Protein AF-A0A7R8D1T3-F1 (afdb_monomer_lite)

InterPro domains:
  IPR006904 Protein of unknown function DUF716 [PF04819] (2-102)
  IPR042127 Transmembrane protein 45 [PTHR16007] (1-125)

Radius of gyra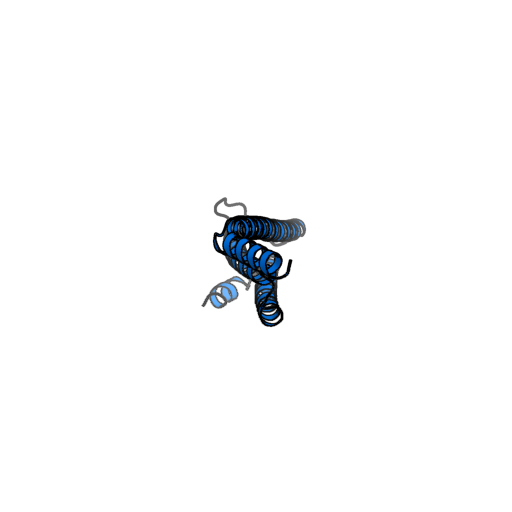tion: 24.49 Å; chains: 1; bounding box: 49×24×82 Å

Structure (mmCIF, N/CA/C/O backbone):
data_AF-A0A7R8D1T3-F1
#
_entry.id   AF-A0A7R8D1T3-F1
#
loop_
_atom_site.group_PDB
_atom_site.id
_atom_site.type_symbol
_atom_site.label_atom_id
_atom_site.label_alt_id
_atom_site.label_comp_id
_atom_site.label_asym_id
_atom_site.label_entity_id
_atom_site.label_seq_id
_atom_site.pdbx_PDB_ins_code
_atom_site.Cartn_x
_atom_site.Cartn_y
_atom_site.Cartn_z
_atom_site.occupancy
_atom_site.B_iso_or_equiv
_atom_site.auth_seq_id
_atom_site.auth_comp_id
_atom_site.auth_asym_id
_atom_site.auth_atom_id
_atom_site.pdbx_PDB_model_num
ATOM 1 N N . MET A 1 1 ? -9.559 3.000 -23.910 1.00 49.56 1 MET A N 1
ATOM 2 C CA . MET A 1 1 ? -8.788 3.647 -24.992 1.00 49.56 1 MET A CA 1
ATOM 3 C C . MET A 1 1 ? -7.403 4.041 -24.472 1.00 49.56 1 MET A C 1
ATOM 5 O O . MET A 1 1 ? -7.047 5.200 -24.506 1.00 49.56 1 MET A O 1
ATOM 9 N N . GLU A 1 2 ? -6.645 3.054 -23.985 1.00 52.31 2 GLU A N 1
ATOM 10 C CA . GLU A 1 2 ? -5.243 3.174 -23.522 1.00 52.31 2 GLU A CA 1
ATOM 11 C C . GLU A 1 2 ? -4.475 1.956 -24.076 1.00 52.31 2 GLU A C 1
ATOM 13 O O . GLU A 1 2 ? -3.459 2.086 -24.746 1.00 52.31 2 GLU A O 1
ATOM 18 N N . GLY A 1 3 ? -5.074 0.758 -23.970 1.00 57.16 3 GLY A N 1
ATOM 19 C CA . GLY A 1 3 ? -4.514 -0.490 -24.508 1.00 57.16 3 GLY A CA 1
ATOM 20 C C . GLY A 1 3 ? -4.262 -0.532 -26.024 1.00 57.16 3 GLY A C 1
ATOM 21 O O . GLY A 1 3 ? -3.385 -1.268 -26.462 1.00 57.16 3 GLY A O 1
ATOM 22 N N . VAL A 1 4 ? -4.965 0.265 -26.839 1.00 57.94 4 VAL A N 1
ATOM 23 C CA . VAL A 1 4 ? -4.706 0.334 -28.295 1.00 57.94 4 VAL A CA 1
ATOM 24 C C . VAL A 1 4 ? -3.438 1.142 -28.584 1.00 57.94 4 VAL A C 1
ATOM 26 O O . VAL A 1 4 ? -2.677 0.783 -29.473 1.00 57.94 4 VAL A O 1
ATOM 29 N N . LEU A 1 5 ? -3.162 2.180 -27.791 1.00 59.38 5 LEU A N 1
ATOM 30 C CA . LEU A 1 5 ? -1.973 3.021 -27.936 1.00 59.38 5 LEU A CA 1
ATOM 31 C C . LEU A 1 5 ? -0.706 2.236 -27.548 1.00 59.38 5 LEU A C 1
ATOM 33 O O . LEU A 1 5 ? 0.299 2.306 -28.251 1.00 59.38 5 LEU A O 1
ATOM 37 N N . PHE A 1 6 ? -0.805 1.377 -26.527 1.00 53.25 6 PHE A N 1
ATOM 38 C CA . PHE A 1 6 ? 0.236 0.402 -26.187 1.00 53.25 6 PHE A CA 1
ATOM 39 C C . PHE A 1 6 ? 0.368 -0.704 -27.247 1.00 53.25 6 PHE A C 1
ATOM 41 O O . PHE A 1 6 ? 1.475 -0.993 -27.688 1.00 53.25 6 PHE A O 1
ATOM 48 N N . SER A 1 7 ? -0.737 -1.263 -27.755 1.00 57.28 7 SER A N 1
ATOM 49 C CA . SER A 1 7 ? -0.698 -2.353 -28.753 1.00 57.28 7 SER A CA 1
ATOM 50 C C . SER A 1 7 ? 0.084 -1.996 -30.024 1.00 57.28 7 SER A C 1
ATOM 52 O O . SER A 1 7 ? 0.786 -2.845 -30.568 1.00 57.28 7 SER A O 1
ATOM 54 N N . TRP A 1 8 ? 0.005 -0.743 -30.482 1.00 54.06 8 TRP A N 1
ATOM 55 C CA . TRP A 1 8 ? 0.745 -0.283 -31.663 1.00 54.06 8 TRP A CA 1
ATOM 56 C C . TRP A 1 8 ? 2.224 0.038 -31.381 1.00 54.06 8 TRP A C 1
ATOM 58 O O . TRP A 1 8 ? 3.027 0.028 -32.310 1.00 54.06 8 TRP A O 1
ATOM 68 N N . HIS A 1 9 ? 2.612 0.252 -30.118 1.00 56.22 9 HIS A N 1
ATOM 69 C CA . HIS A 1 9 ? 4.009 0.447 -29.702 1.00 56.22 9 HIS A CA 1
ATOM 70 C C . HIS A 1 9 ? 4.713 -0.876 -29.317 1.00 56.22 9 HIS A C 1
ATOM 72 O O . HIS A 1 9 ? 5.937 -0.967 -29.363 1.00 56.22 9 HIS A O 1
ATOM 78 N N . LEU A 1 10 ? 3.948 -1.929 -28.997 1.00 53.09 10 LEU A N 1
ATOM 79 C CA . LEU A 1 10 ? 4.442 -3.246 -28.561 1.00 53.09 10 LEU A CA 1
ATOM 80 C C . LEU A 1 10 ? 5.031 -4.135 -29.677 1.00 53.09 10 LEU A C 1
ATOM 82 O O . LEU A 1 10 ? 5.615 -5.178 -29.374 1.00 53.09 10 LEU A O 1
ATOM 86 N N . MET A 1 11 ? 4.954 -3.744 -30.955 1.00 52.88 11 MET A N 1
ATOM 87 C CA . MET A 1 11 ? 5.550 -4.495 -32.083 1.00 52.88 11 MET A CA 1
ATOM 88 C C . MET A 1 11 ? 7.095 -4.442 -32.140 1.00 52.88 11 MET A C 1
ATOM 90 O O . MET A 1 11 ? 7.692 -4.707 -33.180 1.00 52.88 11 MET A O 1
ATOM 94 N N . GLY A 1 12 ? 7.756 -4.127 -31.024 1.00 48.94 12 GLY A N 1
ATOM 95 C CA . GLY A 1 12 ? 9.208 -3.999 -30.912 1.00 48.94 12 GLY A CA 1
ATOM 96 C C . GLY A 1 12 ? 9.761 -4.469 -29.567 1.00 48.94 12 GLY A C 1
ATOM 97 O O . GLY A 1 12 ? 10.615 -3.802 -29.013 1.00 48.94 12 GLY A O 1
ATOM 98 N N . ARG A 1 13 ? 9.244 -5.580 -29.022 1.00 56.78 13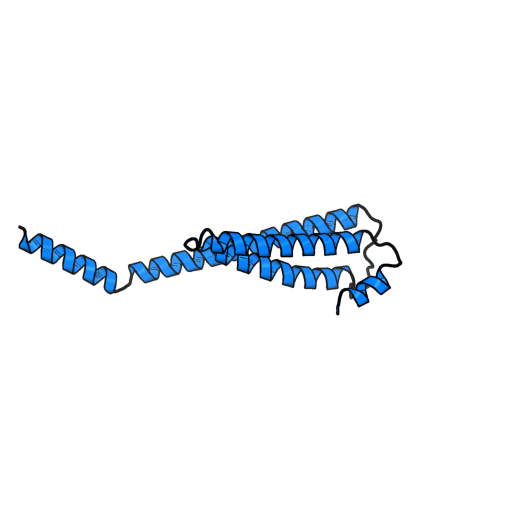 ARG A N 1
ATOM 99 C CA . ARG A 1 13 ? 9.859 -6.443 -27.987 1.00 56.78 13 ARG A CA 1
ATOM 100 C C . ARG A 1 13 ? 10.662 -5.724 -26.883 1.00 56.78 13 ARG A C 1
ATOM 102 O O . ARG A 1 13 ? 11.887 -5.673 -26.935 1.00 56.78 13 ARG A O 1
ATOM 109 N N . THR A 1 14 ? 9.996 -5.295 -25.812 1.00 63.41 14 THR A N 1
ATOM 110 C CA . THR A 1 14 ? 10.682 -4.783 -24.614 1.00 63.41 14 THR A CA 1
ATOM 111 C C . THR A 1 14 ? 10.169 -5.517 -23.375 1.00 63.41 14 THR A C 1
ATOM 113 O O . THR A 1 14 ? 9.030 -5.371 -22.944 1.00 63.41 14 THR A O 1
ATOM 116 N N . GLN A 1 15 ? 11.010 -6.388 -22.811 1.00 64.31 15 GLN A N 1
ATOM 117 C CA . GLN A 1 15 ? 10.676 -7.232 -21.653 1.00 64.31 15 GLN A CA 1
ATOM 118 C C . GLN A 1 15 ? 10.278 -6.401 -20.418 1.00 64.31 15 GLN A C 1
ATOM 120 O O . GLN A 1 15 ? 9.471 -6.835 -19.595 1.00 64.31 15 GLN A O 1
ATOM 125 N N . LEU A 1 16 ? 10.804 -5.177 -20.337 1.00 67.06 16 LEU A N 1
ATOM 126 C CA . LEU A 1 16 ? 10.511 -4.195 -19.299 1.00 67.06 16 LEU A CA 1
ATOM 127 C C . LEU A 1 16 ? 9.036 -3.759 -19.286 1.00 67.06 16 LEU A C 1
ATOM 129 O O . LEU A 1 16 ? 8.442 -3.677 -18.213 1.00 67.06 16 LEU A O 1
ATOM 133 N N . ASP A 1 17 ? 8.439 -3.523 -20.459 1.00 70.25 17 ASP A N 1
ATOM 134 C CA . ASP A 1 17 ? 7.051 -3.059 -20.586 1.00 70.25 17 ASP A CA 1
ATOM 135 C C . ASP A 1 17 ? 6.058 -4.122 -20.088 1.00 70.25 17 ASP A C 1
ATOM 137 O O . ASP A 1 17 ? 5.160 -3.845 -19.290 1.00 70.25 17 ASP A O 1
ATOM 141 N N . ILE A 1 18 ? 6.299 -5.379 -20.465 1.00 75.38 18 ILE A N 1
ATOM 142 C CA . ILE A 1 18 ? 5.491 -6.526 -20.034 1.00 75.38 18 ILE A CA 1
ATOM 143 C C . ILE A 1 18 ? 5.539 -6.677 -18.510 1.00 75.38 18 ILE A C 1
ATOM 145 O O . ILE A 1 18 ? 4.511 -6.935 -17.876 1.00 75.38 18 ILE A O 1
ATOM 149 N N . GLN A 1 19 ? 6.714 -6.497 -17.901 1.00 79.31 19 GLN A N 1
ATOM 150 C CA . GLN A 1 19 ? 6.861 -6.626 -16.456 1.00 79.31 19 GLN A CA 1
ATOM 151 C C . GLN A 1 19 ? 6.105 -5.532 -15.698 1.00 79.31 19 GLN A C 1
ATOM 153 O O . GLN A 1 19 ? 5.381 -5.845 -14.751 1.00 79.31 19 GLN A O 1
ATOM 158 N N . VAL A 1 20 ? 6.236 -4.264 -16.097 1.00 79.50 20 VAL A N 1
ATOM 159 C CA . VAL A 1 20 ? 5.577 -3.162 -15.377 1.00 79.50 20 VAL A CA 1
ATOM 160 C C . VAL A 1 20 ? 4.052 -3.237 -15.467 1.00 79.50 20 VAL A C 1
ATOM 162 O O . VAL A 1 20 ? 3.369 -3.000 -14.466 1.00 79.50 20 VAL A O 1
ATOM 165 N N . HIS A 1 21 ? 3.521 -3.656 -16.618 1.00 81.88 21 HIS A N 1
ATOM 166 C CA . HIS A 1 21 ? 2.089 -3.886 -16.804 1.00 81.88 21 HIS A CA 1
ATOM 167 C C . HIS A 1 21 ? 1.591 -5.106 -16.023 1.00 81.88 21 HIS A C 1
ATOM 169 O O . HIS A 1 21 ? 0.524 -5.049 -15.412 1.00 81.88 21 HIS A O 1
ATOM 175 N N . SER A 1 22 ? 2.375 -6.185 -15.965 1.00 80.81 22 SER A N 1
ATOM 176 C CA . SER A 1 22 ? 2.033 -7.357 -15.146 1.00 80.81 22 SER A CA 1
ATOM 177 C C . SER A 1 22 ? 1.941 -6.996 -13.658 1.00 80.81 22 SER A C 1
ATOM 179 O O . SER A 1 22 ? 1.002 -7.407 -12.978 1.00 80.81 22 SER A O 1
ATOM 181 N N . LEU A 1 23 ? 2.858 -6.158 -13.157 1.00 81.94 23 LEU A N 1
ATOM 182 C CA . LEU A 1 23 ? 2.815 -5.642 -11.782 1.00 81.94 23 LEU A CA 1
ATOM 183 C C . LEU A 1 23 ? 1.567 -4.787 -11.516 1.00 81.94 23 LEU A C 1
ATOM 185 O O . LEU A 1 23 ? 0.957 -4.905 -10.452 1.00 81.94 23 LEU A O 1
ATOM 189 N N . LEU A 1 24 ? 1.141 -3.981 -12.493 1.00 82.50 24 LEU A N 1
ATOM 190 C CA . LEU A 1 24 ? -0.099 -3.207 -12.399 1.00 82.50 24 LEU A CA 1
ATOM 191 C C . LEU A 1 24 ? -1.328 -4.125 -12.296 1.00 82.50 24 LEU A C 1
ATOM 193 O O . LEU A 1 24 ? -2.203 -3.884 -11.465 1.00 82.50 24 LEU A O 1
ATOM 197 N N . ILE A 1 25 ? -1.377 -5.202 -13.086 1.00 84.62 25 ILE A N 1
ATOM 198 C CA . ILE A 1 25 ? -2.461 -6.195 -13.024 1.00 84.62 25 ILE A CA 1
ATOM 199 C C . ILE A 1 25 ? -2.510 -6.854 -11.641 1.00 84.62 25 ILE A C 1
ATOM 201 O O . ILE A 1 25 ? -3.595 -6.987 -11.076 1.00 84.62 25 ILE A O 1
ATOM 205 N N . TYR A 1 26 ? -1.361 -7.205 -11.054 1.00 84.00 26 TYR A N 1
ATOM 206 C CA . TYR A 1 26 ? -1.324 -7.746 -9.692 1.00 84.00 26 TYR A CA 1
ATOM 207 C C . TYR A 1 26 ? -1.831 -6.746 -8.646 1.00 84.00 26 TYR A C 1
ATOM 209 O O . TYR A 1 26 ? -2.588 -7.140 -7.759 1.00 84.00 26 TYR A O 1
ATOM 217 N N . ALA A 1 27 ? -1.490 -5.460 -8.766 1.00 83.44 27 ALA A N 1
ATOM 218 C CA . ALA A 1 27 ? -2.003 -4.422 -7.869 1.00 83.44 27 ALA A CA 1
ATOM 219 C C . ALA A 1 27 ? -3.532 -4.258 -7.982 1.00 83.44 27 ALA A C 1
ATOM 221 O O . ALA A 1 27 ? -4.220 -4.123 -6.969 1.00 83.44 27 ALA A O 1
ATOM 222 N N . VAL A 1 28 ? -4.080 -4.329 -9.200 1.00 85.44 28 VAL A N 1
ATOM 223 C CA . VAL A 1 28 ? -5.535 -4.305 -9.436 1.00 85.44 28 VAL A CA 1
ATOM 224 C C . VAL A 1 28 ? -6.207 -5.567 -8.885 1.00 85.44 28 VAL A C 1
ATOM 226 O O . VAL A 1 28 ? -7.246 -5.483 -8.237 1.00 85.44 28 VAL A O 1
ATOM 229 N N . GLY A 1 29 ? -5.608 -6.74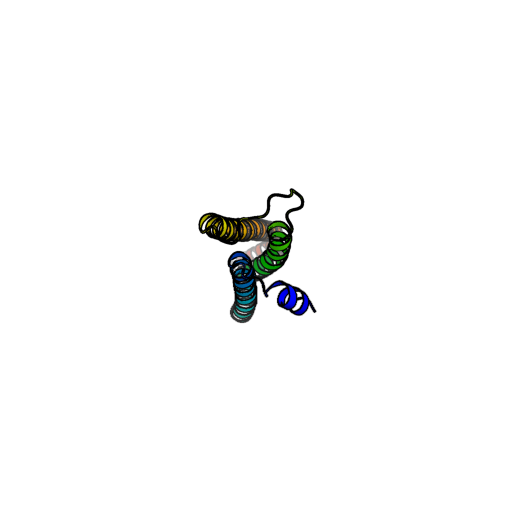3 -9.073 1.00 86.44 29 GLY A N 1
ATOM 230 C CA . GLY A 1 29 ? -6.110 -7.983 -8.475 1.00 86.44 29 GLY A CA 1
ATOM 231 C C . GLY A 1 29 ? -6.133 -7.918 -6.944 1.00 86.44 29 GLY A C 1
ATOM 232 O O . GLY A 1 29 ? -7.130 -8.282 -6.321 1.00 86.44 29 GLY A O 1
ATOM 233 N N . ALA A 1 30 ? -5.071 -7.385 -6.336 1.00 84.19 30 ALA A N 1
ATOM 234 C CA . ALA A 1 30 ? -4.979 -7.190 -4.892 1.00 84.19 30 ALA A CA 1
ATOM 235 C C . ALA A 1 30 ? -6.010 -6.178 -4.365 1.00 84.19 30 ALA A C 1
ATOM 237 O O . ALA A 1 30 ? -6.573 -6.390 -3.291 1.00 84.19 30 ALA A O 1
ATOM 238 N N . SER A 1 31 ? -6.315 -5.112 -5.115 1.00 85.25 31 SER A N 1
ATOM 239 C CA . SER A 1 31 ? -7.341 -4.141 -4.716 1.00 85.25 31 SER A CA 1
ATOM 240 C C . SER A 1 31 ? -8.748 -4.753 -4.737 1.00 85.25 31 SER A C 1
ATOM 242 O O . SER A 1 31 ? -9.510 -4.577 -3.779 1.00 85.25 31 SER A O 1
ATOM 244 N N . ILE A 1 32 ? -9.068 -5.558 -5.754 1.00 88.00 32 ILE A N 1
ATOM 245 C CA . ILE A 1 32 ? -10.326 -6.316 -5.817 1.00 88.00 32 ILE A CA 1
ATOM 246 C C . ILE A 1 32 ? -10.406 -7.290 -4.638 1.00 88.00 32 ILE A C 1
ATOM 248 O O . ILE A 1 32 ? -11.401 -7.297 -3.915 1.00 88.00 32 ILE A O 1
ATOM 252 N N . LEU A 1 33 ? -9.337 -8.050 -4.384 1.00 87.44 33 LEU A N 1
ATOM 253 C CA . LEU A 1 33 ? -9.280 -8.998 -3.272 1.00 87.44 33 LEU A CA 1
ATOM 254 C C . LEU A 1 33 ? -9.445 -8.304 -1.911 1.00 87.44 33 LEU A C 1
ATOM 256 O O . LEU A 1 33 ? -10.194 -8.787 -1.066 1.00 87.44 33 LEU A O 1
ATOM 260 N N . SER A 1 34 ? -8.813 -7.143 -1.712 1.00 84.44 34 SER A N 1
ATOM 261 C CA . SER A 1 34 ? -8.980 -6.348 -0.488 1.00 84.44 34 SER A CA 1
ATOM 262 C C . SER A 1 34 ? -10.422 -5.876 -0.290 1.00 84.44 34 SER A C 1
ATOM 264 O O . SER A 1 34 ? -10.911 -5.875 0.834 1.00 84.44 34 SER A O 1
ATOM 266 N N . THR A 1 35 ? -11.129 -5.565 -1.381 1.00 84.50 35 THR A N 1
ATOM 267 C CA . THR A 1 35 ? -12.543 -5.169 -1.339 1.00 84.50 35 THR A CA 1
ATOM 268 C C . THR A 1 35 ? -13.434 -6.360 -0.977 1.00 84.50 35 THR A C 1
ATOM 270 O O . THR A 1 35 ? -14.361 -6.218 -0.189 1.00 84.50 35 THR A O 1
ATOM 273 N N . VAL A 1 36 ? -13.141 -7.555 -1.497 1.00 87.56 36 VAL A N 1
ATOM 274 C CA . VAL A 1 36 ? -13.857 -8.782 -1.107 1.00 87.56 36 VAL A CA 1
ATOM 275 C C . VAL A 1 36 ? -13.625 -9.099 0.372 1.00 87.56 36 VAL A C 1
ATOM 277 O O . VAL A 1 36 ? -14.576 -9.417 1.082 1.00 87.56 36 VAL A O 1
ATOM 280 N N . PHE A 1 37 ? -12.391 -8.968 0.866 1.00 83.94 37 PHE A N 1
ATOM 281 C CA . PHE A 1 37 ? -12.108 -9.158 2.290 1.00 83.94 37 PHE A CA 1
ATOM 282 C C . PHE A 1 37 ? -12.808 -8.126 3.175 1.00 83.94 37 PHE A C 1
ATOM 284 O O . PHE A 1 37 ? -13.333 -8.503 4.218 1.00 83.94 37 PHE A O 1
ATOM 291 N N . GLU A 1 38 ? -12.886 -6.865 2.747 1.00 84.88 38 GLU A N 1
ATOM 292 C CA . GLU A 1 38 ? -13.672 -5.831 3.430 1.00 84.88 38 GLU A CA 1
ATOM 293 C C . GLU A 1 38 ? -15.154 -6.233 3.542 1.00 84.88 38 GLU A C 1
ATOM 295 O O . GLU A 1 38 ? -15.744 -6.075 4.606 1.00 84.88 38 GLU A O 1
ATOM 300 N N . MET A 1 39 ? -15.740 -6.826 2.493 1.00 83.56 39 MET A N 1
ATOM 301 C CA . MET A 1 39 ? -17.130 -7.308 2.533 1.00 83.56 39 MET A CA 1
ATOM 302 C C . MET A 1 39 ? -17.338 -8.488 3.493 1.00 83.56 39 MET A C 1
ATOM 304 O O . MET A 1 39 ? -18.419 -8.626 4.057 1.00 83.56 39 MET A O 1
ATOM 308 N N . ILE A 1 40 ? -16.333 -9.351 3.675 1.00 85.19 40 ILE A N 1
ATOM 309 C CA . ILE A 1 40 ? -16.416 -10.504 4.589 1.00 85.19 40 ILE A CA 1
ATOM 310 C C . ILE A 1 40 ? -16.170 -10.069 6.046 1.00 85.19 40 ILE A C 1
ATOM 312 O O . ILE A 1 40 ? -16.774 -10.620 6.966 1.00 85.19 40 ILE A O 1
ATOM 316 N N . PHE A 1 41 ? -15.304 -9.074 6.263 1.00 79.12 41 PHE A N 1
ATOM 317 C CA . PHE A 1 41 ? -14.854 -8.610 7.579 1.00 79.12 41 PHE A CA 1
ATOM 318 C C . PHE A 1 41 ? -15.184 -7.130 7.819 1.00 79.12 41 PHE A C 1
ATOM 320 O O . PHE A 1 41 ? -14.325 -6.335 8.202 1.00 79.12 41 PHE A O 1
ATOM 327 N N . GLU A 1 42 ? -16.455 -6.774 7.648 1.00 71.31 42 GLU A N 1
ATOM 328 C CA . GLU A 1 42 ? -16.998 -5.403 7.704 1.00 71.31 42 GLU A CA 1
ATOM 329 C C . GLU A 1 42 ? -16.623 -4.580 8.958 1.00 71.31 42 GLU A C 1
ATOM 331 O O . GLU A 1 42 ? -16.680 -3.352 8.943 1.00 71.31 42 GLU A O 1
ATOM 336 N N . LYS A 1 43 ? -16.240 -5.239 10.060 1.00 72.94 43 LYS A N 1
ATOM 337 C CA . LYS A 1 43 ? -15.940 -4.590 11.349 1.00 72.94 43 LYS A CA 1
ATOM 338 C C . LYS A 1 43 ? -14.487 -4.146 11.490 1.00 72.94 43 LYS A C 1
ATOM 340 O O . LYS A 1 43 ? -14.173 -3.355 12.379 1.00 72.94 43 LYS A O 1
ATOM 345 N N . GLU A 1 44 ? -13.603 -4.639 10.633 1.00 78.31 44 GLU A N 1
ATOM 346 C CA . GLU A 1 44 ? -12.170 -4.420 10.765 1.00 78.31 44 GLU A CA 1
ATOM 347 C C . GLU A 1 44 ? -11.726 -3.236 9.898 1.00 78.31 44 GLU A C 1
ATOM 349 O O . GLU A 1 44 ? -11.535 -3.343 8.685 1.00 78.31 44 GLU A O 1
ATOM 354 N N . PHE A 1 45 ? -11.484 -2.092 10.548 1.00 80.38 45 PHE A N 1
ATOM 355 C CA . PHE A 1 45 ? -10.970 -0.860 9.924 1.00 80.38 45 PHE A CA 1
ATOM 356 C C . PHE A 1 45 ? -9.673 -1.078 9.117 1.00 80.38 45 PHE A C 1
ATOM 358 O O . PHE A 1 45 ? -9.350 -0.311 8.209 1.00 80.38 45 PHE A O 1
ATOM 365 N N . VAL A 1 46 ? -8.935 -2.147 9.420 1.00 81.06 46 VAL A N 1
ATOM 366 C CA . VAL A 1 46 ? -7.703 -2.539 8.728 1.00 81.06 46 VAL A CA 1
ATOM 367 C C . VAL A 1 46 ? -7.941 -2.799 7.237 1.00 81.06 46 VAL A C 1
ATOM 369 O O . VAL A 1 46 ? -7.127 -2.368 6.419 1.00 81.06 46 VAL A O 1
ATOM 372 N N . PHE A 1 47 ? -9.053 -3.435 6.852 1.00 83.00 47 PHE A N 1
ATOM 373 C CA . PHE A 1 47 ? -9.324 -3.729 5.437 1.00 83.00 47 PHE A CA 1
ATOM 374 C C . PHE A 1 47 ? -9.664 -2.469 4.634 1.00 83.00 47 PHE A C 1
ATOM 376 O O . PHE A 1 47 ? -9.253 -2.357 3.479 1.00 83.00 47 PHE A O 1
ATOM 383 N N . LEU A 1 48 ? -10.302 -1.475 5.262 1.00 83.94 48 LEU A N 1
ATOM 384 C CA . LEU A 1 48 ? -10.536 -0.162 4.654 1.00 83.94 48 LEU A CA 1
ATOM 385 C C . LEU A 1 48 ? -9.211 0.561 4.365 1.00 83.94 48 LEU A C 1
ATOM 387 O O . LEU A 1 48 ? -8.994 1.072 3.264 1.00 83.94 48 LEU A O 1
ATOM 391 N N . VAL A 1 49 ? -8.295 0.575 5.340 1.00 85.25 49 VAL A N 1
ATOM 392 C CA . VAL A 1 49 ? -6.954 1.161 5.170 1.00 85.25 49 VAL A CA 1
ATOM 393 C C . VAL A 1 49 ? -6.179 0.419 4.080 1.00 85.25 49 VAL A C 1
ATOM 395 O O . VAL A 1 49 ? -5.544 1.059 3.238 1.00 85.25 49 VAL A O 1
ATOM 398 N N . LEU A 1 50 ? -6.271 -0.914 4.039 1.00 85.44 50 LEU A N 1
ATOM 399 C CA . LEU A 1 50 ? -5.643 -1.739 3.007 1.00 85.44 50 LEU A CA 1
ATOM 400 C C . LEU A 1 50 ? -6.169 -1.390 1.609 1.00 85.44 50 LEU A C 1
ATOM 402 O O . LEU A 1 50 ? -5.374 -1.153 0.701 1.00 85.44 50 LEU A O 1
ATOM 406 N N . ARG A 1 51 ? -7.488 -1.289 1.435 1.00 83.75 51 ARG A N 1
ATOM 407 C CA . ARG A 1 51 ? -8.103 -0.933 0.150 1.00 83.75 51 ARG A CA 1
ATOM 408 C C . ARG A 1 51 ? -7.661 0.445 -0.337 1.00 83.75 51 ARG A C 1
ATOM 410 O O . ARG A 1 51 ? -7.237 0.582 -1.486 1.00 83.75 51 ARG A O 1
ATOM 417 N N . CYS A 1 52 ? -7.700 1.451 0.535 1.00 86.50 52 CYS A N 1
ATOM 418 C CA . CYS A 1 52 ? -7.206 2.793 0.217 1.00 86.50 52 CYS A CA 1
ATOM 419 C C . CYS A 1 52 ? -5.725 2.765 -0.191 1.00 86.50 52 CYS A C 1
ATOM 421 O O . CYS A 1 52 ? -5.342 3.395 -1.177 1.00 86.50 52 CYS A O 1
ATOM 423 N N . SER A 1 53 ? -4.911 1.973 0.513 1.00 87.12 53 SER A N 1
ATOM 424 C CA . SER A 1 53 ? -3.494 1.776 0.188 1.00 87.12 53 SER A CA 1
ATOM 425 C C . SER A 1 53 ? -3.308 1.176 -1.207 1.00 87.12 53 SER A C 1
ATOM 427 O O . SER A 1 53 ? -2.471 1.653 -1.970 1.00 87.12 53 SER A O 1
ATOM 429 N N . MET A 1 54 ? -4.105 0.167 -1.577 1.00 85.56 54 MET A N 1
ATOM 430 C CA . MET A 1 54 ? -4.013 -0.487 -2.888 1.00 85.56 54 MET A CA 1
ATOM 431 C C . MET A 1 54 ? -4.445 0.430 -4.043 1.00 85.56 54 MET A C 1
ATOM 433 O O . MET A 1 54 ? -3.847 0.376 -5.117 1.00 85.56 54 MET A O 1
ATOM 437 N N . ILE A 1 55 ? -5.432 1.310 -3.839 1.00 87.75 55 ILE A N 1
ATOM 438 C CA . ILE A 1 55 ? -5.831 2.302 -4.856 1.00 87.75 55 ILE A CA 1
ATOM 439 C C . ILE A 1 55 ? -4.731 3.353 -5.058 1.00 87.75 55 ILE A C 1
ATOM 441 O O . ILE A 1 55 ? -4.375 3.662 -6.196 1.00 87.75 55 ILE A O 1
ATOM 445 N N . ILE A 1 56 ? -4.145 3.866 -3.970 1.00 88.25 56 ILE A N 1
ATOM 446 C CA . ILE A 1 56 ? -3.018 4.809 -4.052 1.00 88.25 56 ILE A CA 1
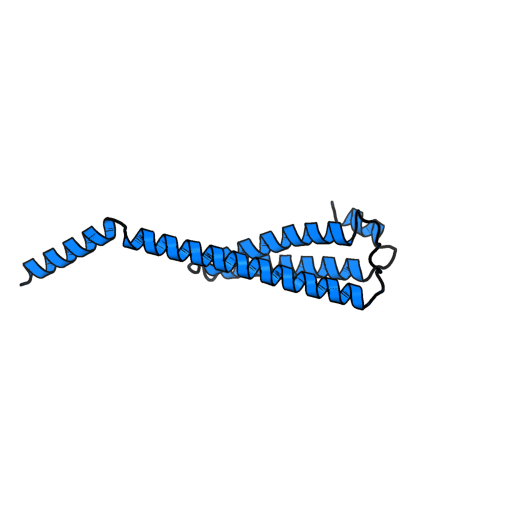ATOM 447 C C . ILE A 1 56 ? -1.823 4.148 -4.745 1.00 88.25 56 ILE A C 1
ATOM 449 O O . ILE A 1 56 ? -1.193 4.764 -5.607 1.00 88.25 56 ILE A O 1
ATOM 453 N N . LEU A 1 57 ? -1.533 2.887 -4.416 1.00 88.06 57 LEU A N 1
ATOM 454 C CA . LEU A 1 57 ? -0.491 2.100 -5.070 1.00 88.06 57 LEU A CA 1
ATOM 455 C C . LEU A 1 57 ? -0.727 2.000 -6.580 1.00 88.06 57 LEU A C 1
ATOM 457 O O . LEU A 1 57 ? 0.196 2.248 -7.349 1.00 88.06 57 LEU A O 1
ATOM 461 N N . GLN A 1 58 ? -1.953 1.700 -7.013 1.00 86.00 58 GLN A N 1
ATOM 462 C CA . GLN A 1 58 ? -2.287 1.579 -8.432 1.00 86.00 58 GLN A CA 1
ATOM 463 C C . GLN A 1 58 ? -2.074 2.897 -9.194 1.00 86.00 58 GLN A C 1
ATOM 465 O O . GLN A 1 58 ? -1.437 2.891 -10.249 1.00 86.00 58 GLN A O 1
ATOM 470 N N . GLY A 1 59 ? -2.531 4.027 -8.646 1.00 85.75 59 GLY A N 1
ATOM 471 C CA . GLY A 1 59 ? -2.363 5.339 -9.281 1.00 85.75 59 GLY A CA 1
ATOM 472 C C . GLY A 1 59 ? -0.912 5.833 -9.291 1.00 85.75 59 GLY A C 1
ATOM 473 O O . GLY A 1 59 ? -0.410 6.292 -10.316 1.00 85.75 59 GLY A O 1
ATOM 474 N N . THR A 1 60 ? -0.208 5.704 -8.164 1.00 88.81 60 THR A N 1
ATOM 475 C CA . THR A 1 60 ? 1.197 6.139 -8.057 1.00 88.81 60 THR A CA 1
ATOM 476 C C . THR A 1 60 ? 2.135 5.259 -8.877 1.00 88.81 60 THR A C 1
ATOM 478 O O . THR A 1 60 ? 3.071 5.775 -9.484 1.00 88.81 60 THR A O 1
ATOM 481 N N . TRP A 1 61 ? 1.865 3.952 -8.967 1.00 88.12 61 TRP A N 1
ATOM 482 C CA . TRP A 1 61 ? 2.624 3.056 -9.835 1.00 88.12 61 TRP A CA 1
ATOM 483 C C . TRP A 1 61 ? 2.396 3.373 -11.311 1.00 88.12 61 TRP A C 1
ATOM 485 O O . TRP A 1 61 ? 3.362 3.453 -12.060 1.00 88.12 61 TRP A O 1
ATOM 495 N N . PHE A 1 62 ? 1.154 3.636 -11.729 1.00 83.56 62 PHE A N 1
ATOM 496 C CA . PHE A 1 62 ? 0.866 4.056 -13.104 1.00 83.56 62 PHE A CA 1
ATOM 497 C C . PHE A 1 62 ? 1.646 5.320 -13.494 1.00 83.56 62 PHE A C 1
ATOM 499 O O . PHE A 1 62 ? 2.243 5.385 -14.568 1.00 83.56 62 PHE A O 1
ATOM 506 N N . TRP A 1 63 ? 1.720 6.294 -12.586 1.00 83.31 63 TRP A N 1
ATOM 507 C CA . TRP A 1 63 ? 2.545 7.484 -12.777 1.00 83.31 63 TRP A CA 1
ATOM 508 C C . TRP A 1 63 ? 4.040 7.138 -12.897 1.00 83.31 63 TRP A C 1
ATOM 510 O O . TRP A 1 63 ? 4.705 7.604 -13.821 1.00 83.31 63 TRP A O 1
ATOM 520 N N . GLN A 1 64 ? 4.555 6.254 -12.035 1.00 82.94 64 GLN A N 1
ATOM 521 C CA . GLN A 1 64 ? 5.944 5.785 -12.073 1.00 82.94 64 GLN A CA 1
ATOM 522 C C . GLN A 1 64 ? 6.291 5.065 -13.391 1.00 82.94 64 GLN A C 1
ATOM 524 O O . GLN A 1 64 ? 7.374 5.282 -13.934 1.00 82.94 64 GLN A O 1
ATOM 529 N N . ILE A 1 65 ? 5.374 4.255 -13.940 1.00 80.88 65 ILE A N 1
ATOM 530 C CA . ILE A 1 65 ? 5.525 3.612 -15.259 1.00 80.88 65 ILE A CA 1
ATOM 531 C C . ILE A 1 65 ? 5.744 4.668 -16.343 1.00 80.88 65 ILE A C 1
ATOM 533 O O . ILE A 1 65 ? 6.640 4.513 -17.174 1.00 80.88 65 ILE A O 1
ATOM 537 N N . GLY A 1 66 ? 4.976 5.761 -16.304 1.00 77.44 66 GLY A N 1
ATOM 538 C CA . GLY A 1 66 ? 5.136 6.887 -17.222 1.00 77.44 66 GLY A CA 1
ATOM 539 C C . GLY A 1 66 ? 6.554 7.461 -17.205 1.00 77.44 66 GLY A C 1
ATOM 540 O O . GLY A 1 66 ? 7.137 7.656 -18.265 1.00 77.44 66 GLY A O 1
ATOM 541 N N . PHE A 1 67 ? 7.149 7.641 -16.022 1.00 76.38 67 PHE A N 1
ATOM 542 C CA . PHE A 1 67 ? 8.537 8.107 -15.887 1.00 76.38 67 PHE A CA 1
ATOM 543 C C . PHE A 1 67 ? 9.579 7.086 -16.351 1.00 76.38 67 PHE A C 1
ATOM 545 O O . PHE A 1 67 ? 10.612 7.474 -16.896 1.00 76.38 67 PHE A O 1
ATOM 552 N N . ILE A 1 68 ? 9.335 5.793 -16.123 1.00 73.94 68 ILE A N 1
ATOM 553 C CA . ILE A 1 68 ? 10.253 4.721 -16.535 1.00 73.94 68 ILE A CA 1
ATOM 554 C C . ILE A 1 68 ? 10.270 4.593 -18.065 1.00 73.94 68 ILE A C 1
ATOM 556 O O . ILE A 1 68 ? 11.341 4.470 -18.657 1.00 73.94 68 ILE A O 1
ATOM 560 N N . LEU A 1 69 ? 9.100 4.650 -18.709 1.00 71.88 69 LEU A N 1
ATOM 561 C CA . LEU A 1 69 ? 8.972 4.538 -20.165 1.00 71.88 69 LEU A CA 1
ATOM 562 C C . LEU A 1 69 ? 9.355 5.836 -20.889 1.00 71.88 69 LEU A C 1
ATOM 564 O O . LEU A 1 69 ? 10.021 5.787 -21.922 1.00 71.88 69 LEU A O 1
ATOM 568 N N . TYR A 1 70 ? 8.982 6.991 -20.337 1.00 65.50 70 TYR A N 1
ATOM 569 C CA . TYR A 1 70 ? 9.233 8.312 -20.910 1.00 65.50 70 TYR A CA 1
ATOM 570 C C . TYR A 1 70 ? 10.119 9.132 -19.970 1.00 65.50 70 TYR A C 1
ATOM 572 O O . TYR A 1 70 ? 9.674 10.094 -19.348 1.00 65.50 70 TYR A O 1
ATOM 580 N N . SER A 1 71 ? 11.393 8.743 -19.854 1.00 61.94 71 SER A N 1
ATOM 581 C CA . SER A 1 71 ? 12.370 9.494 -19.057 1.00 61.94 71 SER A CA 1
ATOM 582 C C . SER A 1 71 ? 12.629 10.871 -19.692 1.00 61.94 71 SER A C 1
ATOM 584 O O . SER A 1 71 ? 13.200 10.936 -20.785 1.00 61.94 71 SER A O 1
ATOM 586 N N . PRO A 1 72 ? 12.285 11.992 -19.027 1.00 60.50 72 PRO A N 1
ATOM 587 C CA . PRO A 1 72 ? 12.551 13.333 -19.553 1.00 60.50 72 PRO A CA 1
ATOM 588 C C . PRO A 1 72 ? 14.049 13.686 -19.544 1.00 60.50 72 PRO A C 1
ATOM 590 O O . PRO A 1 72 ? 14.449 14.689 -20.127 1.00 60.50 72 PRO A O 1
ATOM 593 N N . PHE A 1 73 ? 14.887 12.863 -18.899 1.00 63.47 73 PHE A N 1
ATOM 594 C CA . PHE A 1 73 ? 16.326 13.087 -18.732 1.00 63.47 73 PHE A CA 1
ATOM 595 C C . PHE A 1 73 ? 17.190 12.369 -19.786 1.00 63.47 73 PHE A C 1
ATOM 597 O O . PHE A 1 73 ? 18.414 12.382 -19.688 1.00 63.47 73 PHE A O 1
ATOM 604 N N . GLY A 1 74 ? 16.577 11.752 -20.804 1.00 51.38 74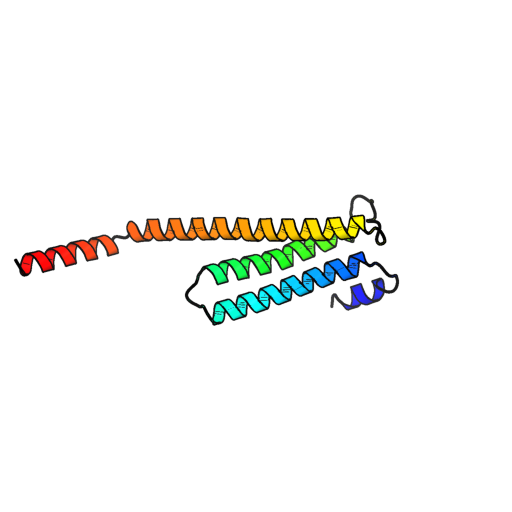 GLY A N 1
ATOM 605 C CA . GLY A 1 74 ? 17.278 11.238 -21.989 1.00 51.38 74 GLY A CA 1
ATOM 606 C C . GLY A 1 74 ? 18.078 9.943 -21.793 1.00 51.38 74 GLY A C 1
ATOM 607 O O . GLY A 1 74 ? 18.584 9.388 -22.768 1.00 51.38 74 GLY A O 1
ATOM 608 N N . THR A 1 75 ? 18.173 9.408 -20.575 1.00 56.31 75 THR A N 1
ATOM 609 C CA . THR A 1 75 ? 18.709 8.064 -20.330 1.00 56.31 75 THR A CA 1
ATOM 610 C C . THR A 1 75 ? 17.635 7.024 -20.641 1.00 56.31 75 THR A C 1
ATOM 612 O O . THR A 1 75 ? 16.757 6.744 -19.825 1.00 56.31 75 THR A O 1
ATOM 615 N N . LEU A 1 76 ? 17.676 6.460 -21.851 1.00 57.25 76 LEU A N 1
ATOM 616 C CA . LEU A 1 76 ? 16.833 5.317 -22.204 1.00 57.25 76 LEU A CA 1
ATOM 617 C C . LEU A 1 76 ? 17.214 4.125 -21.312 1.00 57.25 76 LEU A C 1
ATOM 619 O O . LEU A 1 76 ? 18.361 3.671 -21.333 1.00 57.25 76 LEU A O 1
ATOM 623 N N . TRP A 1 77 ? 16.255 3.613 -20.541 1.00 60.91 77 TRP A N 1
ATOM 624 C CA . TRP A 1 77 ? 16.420 2.371 -19.789 1.00 60.91 77 TRP A CA 1
ATOM 625 C C . TRP A 1 77 ? 16.741 1.231 -20.764 1.00 60.91 77 TRP A C 1
ATOM 627 O O . TRP A 1 77 ? 16.031 1.035 -21.754 1.00 60.91 77 TRP A O 1
ATOM 637 N N . LYS A 1 78 ? 17.819 0.475 -20.517 1.00 60.97 78 LYS A N 1
ATOM 638 C CA . LYS A 1 78 ? 18.193 -0.664 -21.370 1.00 60.97 78 LYS A CA 1
ATOM 639 C C . LYS A 1 78 ? 17.182 -1.797 -21.189 1.00 60.97 78 LYS A C 1
ATOM 641 O O . LYS A 1 78 ? 17.235 -2.547 -20.221 1.00 60.97 78 LYS A O 1
ATOM 646 N N . GLN A 1 79 ? 16.290 -1.945 -22.161 1.00 59.47 79 GLN A N 1
ATOM 647 C CA . GLN A 1 79 ? 15.149 -2.869 -22.123 1.00 59.47 79 GLN A CA 1
ATOM 648 C C . GLN A 1 79 ? 15.523 -4.364 -22.105 1.00 59.47 79 GLN A C 1
ATOM 650 O O . GLN A 1 79 ? 14.665 -5.190 -21.804 1.00 59.47 79 GLN A O 1
ATOM 655 N N . GLU A 1 80 ? 16.784 -4.708 -22.383 1.00 57.34 80 GLU A N 1
ATOM 656 C CA . GLU A 1 80 ? 17.300 -6.088 -22.397 1.00 57.34 80 GLU A CA 1
ATOM 657 C C . GLU A 1 80 ? 18.236 -6.406 -21.212 1.00 57.34 80 GLU A C 1
ATOM 659 O O . GLU A 1 80 ? 18.786 -7.503 -21.112 1.00 57.34 80 GLU A O 1
ATOM 664 N N . GLY A 1 81 ? 18.439 -5.459 -20.290 1.00 62.34 81 GLY A N 1
ATOM 665 C CA . GLY A 1 81 ? 19.266 -5.675 -19.107 1.00 62.34 81 GLY A CA 1
ATOM 666 C C . GLY A 1 81 ? 18.511 -6.424 -18.007 1.00 62.34 81 GLY A C 1
ATOM 667 O O . GLY A 1 81 ? 17.531 -5.917 -17.458 1.00 62.34 81 GLY A O 1
ATOM 668 N N . HIS A 1 82 ? 19.015 -7.592 -17.594 1.00 67.06 82 HIS A N 1
ATOM 669 C CA . HIS A 1 82 ? 18.523 -8.277 -16.389 1.00 67.06 82 HIS A CA 1
ATOM 670 C C . HIS A 1 82 ? 18.585 -7.360 -15.150 1.00 67.06 82 HIS A C 1
ATOM 672 O O . HIS A 1 82 ? 17.699 -7.398 -14.305 1.00 67.06 82 HIS A O 1
ATOM 678 N N . GLN A 1 83 ? 19.585 -6.474 -15.075 1.00 69.38 83 GLN A N 1
ATOM 679 C CA . GLN A 1 83 ? 19.739 -5.532 -13.963 1.00 69.38 83 GLN A CA 1
ATOM 680 C C . GLN A 1 83 ? 18.612 -4.494 -13.881 1.00 69.38 83 GLN A C 1
ATOM 682 O O . GLN A 1 83 ? 18.083 -4.270 -12.798 1.00 69.38 83 GLN A O 1
ATOM 687 N N . GLU A 1 84 ? 18.183 -3.924 -15.008 1.00 71.31 84 GLU A N 1
ATOM 688 C CA . GLU A 1 84 ? 17.088 -2.941 -15.043 1.00 71.31 84 GLU A CA 1
ATOM 689 C C . GLU A 1 84 ? 15.770 -3.568 -14.574 1.00 71.31 84 GLU A C 1
ATOM 691 O O . GLU A 1 84 ? 15.012 -2.999 -13.790 1.00 71.31 84 GLU A O 1
ATOM 696 N N . THR A 1 85 ? 15.551 -4.814 -14.991 1.00 69.50 85 THR A N 1
ATOM 697 C CA . THR A 1 85 ? 14.396 -5.634 -14.618 1.00 69.50 85 THR A CA 1
ATOM 698 C C . THR A 1 85 ? 14.348 -5.890 -13.103 1.00 69.50 85 THR A C 1
ATOM 700 O O . THR A 1 85 ? 13.280 -5.820 -12.483 1.00 69.50 85 THR A O 1
ATOM 703 N N . LEU A 1 86 ? 15.509 -6.134 -12.485 1.00 77.31 86 LEU A N 1
ATOM 704 C CA . LEU A 1 86 ? 15.636 -6.301 -11.037 1.00 77.31 86 LEU A CA 1
ATOM 705 C C . LEU A 1 86 ? 15.407 -4.982 -10.290 1.00 77.31 86 LEU A C 1
ATOM 707 O O . LEU A 1 86 ? 14.655 -4.965 -9.314 1.00 77.31 86 LEU A O 1
ATOM 711 N N . ILE A 1 87 ? 15.976 -3.873 -10.771 1.00 80.75 87 ILE A N 1
ATOM 712 C CA . ILE A 1 87 ? 15.792 -2.543 -10.170 1.00 80.75 87 ILE A CA 1
ATOM 713 C C . ILE A 1 87 ? 14.309 -2.157 -10.156 1.00 80.75 87 ILE A C 1
ATOM 715 O O . ILE A 1 87 ? 13.809 -1.717 -9.123 1.00 80.75 87 ILE A O 1
ATOM 719 N N . VAL A 1 88 ? 13.571 -2.398 -11.243 1.00 80.31 88 VAL A N 1
ATOM 720 C CA . VAL A 1 88 ? 12.123 -2.130 -11.299 1.00 80.31 88 VAL A CA 1
ATOM 721 C C . VAL A 1 88 ? 11.350 -2.941 -10.257 1.00 80.31 88 VAL A C 1
ATOM 723 O O . VAL A 1 88 ? 10.492 -2.391 -9.568 1.00 80.31 88 VAL A O 1
ATOM 726 N N . SER A 1 89 ? 11.658 -4.231 -10.098 1.00 81.75 89 SER A N 1
ATOM 727 C CA . SER A 1 89 ? 10.997 -5.071 -9.086 1.00 81.75 89 SER A CA 1
ATOM 728 C C . SER A 1 89 ? 11.318 -4.633 -7.649 1.00 81.75 89 SER A C 1
ATOM 730 O O . SER A 1 89 ? 10.444 -4.637 -6.777 1.00 81.75 89 SER A O 1
ATOM 732 N N . MET A 1 90 ? 12.552 -4.183 -7.408 1.00 85.06 90 MET A N 1
ATOM 733 C CA . MET A 1 90 ? 12.979 -3.643 -6.121 1.00 85.06 90 MET A CA 1
ATOM 734 C C . MET A 1 90 ? 12.266 -2.322 -5.822 1.00 85.06 90 MET A C 1
ATOM 736 O O . MET A 1 90 ? 11.711 -2.172 -4.735 1.00 85.06 90 MET A O 1
ATOM 740 N N . LEU A 1 91 ? 12.214 -1.399 -6.787 1.00 85.69 91 LEU A N 1
ATOM 741 C CA . LEU A 1 91 ? 11.481 -0.137 -6.670 1.00 85.69 91 LEU A CA 1
ATOM 742 C C . LEU A 1 91 ? 10.003 -0.386 -6.378 1.00 85.69 91 LEU A C 1
ATOM 744 O O . LEU A 1 91 ? 9.465 0.213 -5.453 1.00 85.69 91 LEU A O 1
ATOM 748 N N . PHE A 1 92 ? 9.371 -1.314 -7.098 1.00 83.88 92 PHE A N 1
ATOM 749 C CA . PHE A 1 92 ? 7.986 -1.700 -6.839 1.00 83.88 92 PHE A CA 1
ATOM 750 C C . PHE A 1 92 ? 7.794 -2.197 -5.402 1.00 83.88 92 PHE A C 1
ATOM 752 O O . PHE A 1 92 ? 6.899 -1.735 -4.701 1.00 83.88 92 PHE A O 1
ATOM 759 N N . THR A 1 93 ? 8.670 -3.086 -4.930 1.00 87.12 93 THR A N 1
ATOM 760 C CA . THR A 1 93 ? 8.589 -3.644 -3.571 1.00 87.12 93 THR A CA 1
ATOM 761 C C . THR A 1 93 ? 8.734 -2.560 -2.502 1.00 87.12 93 THR A C 1
ATOM 763 O O . THR A 1 93 ? 7.955 -2.518 -1.550 1.00 87.12 93 THR A O 1
ATOM 766 N N . TRP A 1 94 ? 9.693 -1.648 -2.670 1.00 91.06 94 TRP A N 1
ATOM 767 C CA . TRP A 1 94 ? 9.879 -0.508 -1.770 1.00 91.06 94 TRP A CA 1
ATOM 768 C C . TRP A 1 94 ? 8.692 0.453 -1.794 1.00 91.06 94 TRP A C 1
ATOM 770 O O . TRP A 1 94 ? 8.286 0.956 -0.748 1.00 91.06 94 TRP A O 1
ATOM 780 N N . HIS A 1 95 ? 8.107 0.674 -2.967 1.00 88.00 95 HIS A N 1
ATOM 781 C CA . HIS A 1 95 ? 6.937 1.527 -3.139 1.00 88.00 95 HIS A CA 1
ATOM 782 C C . HIS A 1 95 ? 5.710 0.949 -2.425 1.00 88.00 95 HIS A C 1
ATOM 784 O O . HIS A 1 95 ? 5.040 1.651 -1.666 1.00 88.00 95 HIS A O 1
ATOM 790 N N . VAL A 1 96 ? 5.475 -0.360 -2.575 1.00 87.19 96 VAL A N 1
ATOM 791 C CA . VAL A 1 96 ? 4.447 -1.100 -1.826 1.00 87.19 96 VAL A CA 1
ATOM 792 C C . VAL A 1 96 ? 4.687 -0.983 -0.322 1.00 87.19 96 VAL A C 1
ATOM 794 O O . VAL A 1 96 ? 3.769 -0.622 0.416 1.00 87.19 96 VAL A O 1
ATOM 797 N N . ALA A 1 97 ? 5.916 -1.242 0.136 1.00 90.31 97 ALA A N 1
ATOM 798 C CA . ALA A 1 97 ? 6.266 -1.158 1.550 1.00 90.31 97 ALA A CA 1
ATOM 799 C C . ALA A 1 97 ? 6.023 0.252 2.112 1.00 90.31 97 ALA A C 1
ATOM 801 O O . ALA A 1 97 ? 5.397 0.393 3.161 1.00 90.31 97 ALA A O 1
ATOM 802 N N . GLY A 1 98 ? 6.449 1.297 1.400 1.00 91.69 98 GLY A N 1
ATOM 803 C CA . GLY A 1 98 ? 6.255 2.688 1.809 1.00 91.69 98 GLY A CA 1
ATOM 804 C C . GLY A 1 98 ? 4.780 3.070 1.939 1.00 91.69 98 GLY A C 1
ATOM 805 O O . GLY A 1 98 ? 4.387 3.656 2.949 1.00 91.69 98 GLY A O 1
ATOM 806 N N . ILE A 1 99 ? 3.950 2.690 0.965 1.00 90.88 99 ILE A N 1
ATOM 807 C CA . ILE A 1 99 ? 2.511 2.990 0.985 1.00 90.88 99 ILE A CA 1
ATOM 808 C C . ILE A 1 99 ? 1.812 2.244 2.122 1.00 90.88 99 ILE A C 1
ATOM 810 O O . ILE A 1 99 ? 1.065 2.859 2.882 1.00 90.88 99 ILE A O 1
ATOM 814 N N . VAL A 1 100 ? 2.075 0.944 2.281 1.00 87.88 100 VAL A N 1
ATOM 815 C CA . VAL A 1 100 ? 1.441 0.132 3.331 1.00 87.88 100 VAL A CA 1
ATOM 816 C C . VAL A 1 100 ? 1.864 0.602 4.721 1.00 87.88 100 VAL A C 1
ATOM 818 O O . VAL A 1 100 ? 1.009 0.759 5.594 1.00 87.88 100 VAL A O 1
ATOM 821 N N . LEU A 1 101 ? 3.154 0.875 4.941 1.00 91.38 101 LEU A N 1
ATOM 822 C CA . LEU A 1 101 ? 3.645 1.386 6.224 1.00 91.38 101 LEU A CA 1
ATOM 823 C C . LEU A 1 101 ? 3.071 2.772 6.525 1.00 91.38 101 LEU A C 1
ATOM 825 O O . LEU A 1 101 ? 2.569 2.997 7.626 1.00 91.38 101 LEU A O 1
ATOM 829 N N . GLY A 1 102 ? 3.080 3.681 5.547 1.00 91.12 102 GLY A N 1
ATOM 830 C CA . GLY A 1 102 ? 2.515 5.020 5.698 1.00 91.12 102 GLY A CA 1
ATOM 831 C C . GLY A 1 102 ? 1.025 4.984 6.039 1.00 91.12 102 GLY A C 1
ATOM 832 O O . GLY A 1 102 ? 0.594 5.602 7.014 1.00 91.12 102 GLY A O 1
ATOM 833 N N . ALA A 1 103 ? 0.243 4.200 5.297 1.00 89.31 103 ALA A N 1
ATOM 834 C CA . ALA A 1 103 ? -1.183 4.039 5.552 1.00 89.31 103 ALA A CA 1
ATOM 835 C C . ALA A 1 103 ? -1.465 3.370 6.906 1.00 89.31 103 ALA A C 1
ATOM 837 O O . ALA A 1 103 ? -2.381 3.790 7.612 1.00 89.31 103 ALA A O 1
ATOM 838 N N . SER A 1 104 ? -0.646 2.397 7.316 1.00 88.06 104 SER A N 1
ATOM 839 C CA . SER A 1 104 ? -0.760 1.747 8.629 1.00 88.06 104 SER A CA 1
ATOM 840 C C . SER A 1 104 ? -0.500 2.728 9.775 1.00 88.06 104 SER A C 1
ATOM 842 O O . SER A 1 104 ? -1.259 2.757 10.743 1.00 88.06 104 SER A O 1
ATOM 844 N N . ILE A 1 105 ? 0.526 3.580 9.654 1.00 92.31 105 ILE A N 1
ATOM 845 C CA . ILE A 1 105 ? 0.836 4.622 10.646 1.00 92.31 105 ILE A CA 1
ATOM 846 C C . ILE A 1 105 ? -0.314 5.632 10.737 1.00 92.31 105 ILE A C 1
ATOM 848 O O . ILE A 1 105 ? -0.760 5.956 11.839 1.00 92.31 105 ILE A O 1
ATOM 852 N N . LEU A 1 106 ? -0.833 6.103 9.598 1.00 90.62 106 LEU A N 1
ATOM 853 C CA . LEU A 1 106 ? -1.970 7.031 9.557 1.00 90.62 106 LEU A CA 1
ATOM 854 C C . LEU A 1 106 ? -3.252 6.405 10.122 1.00 90.62 106 LEU A C 1
ATOM 856 O O . LEU A 1 106 ? -3.991 7.067 10.856 1.00 90.62 106 LEU A O 1
ATOM 860 N N . GLY A 1 107 ? -3.495 5.127 9.828 1.00 88.00 107 GLY A N 1
ATOM 861 C CA . GLY A 1 107 ? -4.604 4.358 10.383 1.00 88.00 107 GLY A CA 1
ATOM 862 C C . GLY A 1 107 ? -4.504 4.234 11.904 1.00 88.00 107 GLY A C 1
ATOM 863 O O . GLY A 1 107 ? -5.461 4.547 12.613 1.00 88.00 107 GLY A O 1
ATOM 864 N N . LEU A 1 108 ? -3.328 3.875 12.426 1.00 89.56 108 LEU A N 1
ATOM 865 C CA . LEU A 1 108 ? -3.086 3.757 13.866 1.00 89.56 108 LEU A CA 1
ATOM 866 C C . LEU A 1 108 ? -3.174 5.114 14.583 1.00 89.56 108 LEU A C 1
ATOM 868 O O . LEU A 1 108 ? -3.758 5.216 15.665 1.00 89.56 108 LEU A O 1
ATOM 872 N N . ALA A 1 109 ? -2.641 6.178 13.981 1.00 90.38 109 ALA A N 1
ATOM 873 C CA . ALA A 1 109 ? -2.751 7.539 14.507 1.00 90.38 109 ALA A CA 1
ATOM 874 C C . ALA A 1 109 ? -4.215 8.007 14.566 1.00 90.38 109 ALA A C 1
ATOM 876 O O . ALA A 1 109 ? -4.639 8.612 15.553 1.00 90.38 109 ALA A O 1
ATOM 877 N N . SER A 1 110 ? -5.007 7.686 13.540 1.00 88.00 110 SER A N 1
ATOM 878 C CA . SER A 1 110 ? -6.448 7.962 13.517 1.00 88.00 110 SER A CA 1
ATOM 879 C C . SER A 1 110 ? -7.170 7.189 14.619 1.00 88.00 110 SER A C 1
ATOM 881 O O . SER A 1 110 ? -7.908 7.783 15.403 1.00 88.00 110 SER A O 1
ATOM 883 N N . PHE A 1 111 ? -6.897 5.889 14.748 1.00 86.94 111 PHE A N 1
ATOM 884 C CA . PHE A 1 111 ? -7.513 5.032 15.759 1.00 86.94 111 PHE A CA 1
ATOM 885 C C . PHE A 1 111 ? -7.189 5.479 17.192 1.00 86.94 111 PHE A C 1
ATOM 887 O O . PHE A 1 111 ? -8.082 5.583 18.034 1.00 86.94 111 PHE A O 1
ATOM 894 N N . THR A 1 112 ? -5.925 5.804 17.474 1.00 88.06 112 THR A N 1
ATOM 895 C CA . THR A 1 112 ? -5.505 6.287 18.800 1.00 88.06 112 THR A CA 1
ATOM 896 C C . THR A 1 112 ? -6.150 7.626 19.145 1.00 88.06 112 THR A C 1
ATOM 898 O O . THR A 1 112 ? -6.620 7.792 20.272 1.00 88.06 112 THR A O 1
ATOM 901 N N . LYS A 1 113 ? -6.261 8.553 18.183 1.00 88.19 113 LYS A N 1
ATOM 902 C CA . LYS A 1 113 ? -6.977 9.820 18.389 1.00 88.19 113 LYS A CA 1
ATOM 903 C C . LYS A 1 113 ? -8.472 9.624 18.600 1.00 88.19 113 LYS A C 1
ATOM 905 O O . LYS A 1 113 ? -9.013 10.232 19.517 1.00 88.19 113 LYS A O 1
ATOM 910 N N . VAL A 1 114 ? -9.135 8.774 17.815 1.00 87.44 114 VAL A N 1
ATOM 911 C CA . VAL A 1 114 ? -10.564 8.462 18.005 1.00 87.44 114 VAL A CA 1
ATOM 912 C C . VAL A 1 114 ? -10.797 7.846 19.383 1.00 87.44 114 VAL A C 1
ATOM 914 O O . VAL A 1 114 ? -11.695 8.279 20.098 1.00 87.44 114 VAL A O 1
ATOM 917 N N . LYS A 1 115 ? -9.945 6.909 19.813 1.00 85.75 115 LYS A N 1
ATOM 918 C CA . LYS A 1 115 ? -10.037 6.294 21.143 1.00 85.75 115 LYS A CA 1
ATOM 919 C C . LYS A 1 115 ? -9.795 7.297 22.276 1.00 85.75 115 LYS A C 1
ATOM 921 O O . LYS A 1 115 ? -10.501 7.248 23.280 1.00 85.75 115 LYS A O 1
ATOM 926 N N . ALA A 1 116 ? -8.832 8.208 22.121 1.00 87.50 116 ALA A N 1
ATOM 927 C CA . ALA A 1 116 ? -8.598 9.282 23.087 1.00 87.50 116 ALA A CA 1
ATOM 928 C C . ALA A 1 116 ? -9.821 10.210 23.189 1.00 87.50 116 ALA A C 1
ATOM 930 O O . ALA A 1 116 ? -10.328 10.437 24.281 1.00 87.50 116 ALA A O 1
ATOM 931 N N . ARG A 1 117 ? -10.369 10.643 22.045 1.00 85.50 117 ARG A N 1
ATOM 932 C CA . ARG A 1 117 ? -11.588 11.464 21.984 1.00 85.50 117 ARG A CA 1
ATOM 933 C C . ARG A 1 117 ? -12.814 10.767 22.569 1.00 85.50 117 ARG A C 1
ATOM 935 O O . ARG A 1 117 ? -13.617 11.423 23.218 1.00 85.50 117 ARG A O 1
ATOM 942 N N . TYR A 1 118 ? -12.956 9.462 22.346 1.00 82.50 118 TYR A N 1
ATOM 943 C CA . TYR A 1 118 ? -14.040 8.667 22.919 1.00 82.50 118 TYR A CA 1
ATOM 944 C C . TYR A 1 118 ? -13.940 8.610 24.447 1.00 82.50 118 TYR A C 1
ATOM 946 O O . TYR A 1 118 ? -14.937 8.811 25.133 1.00 82.50 118 TYR A O 1
ATOM 954 N N . LYS A 1 119 ? -12.729 8.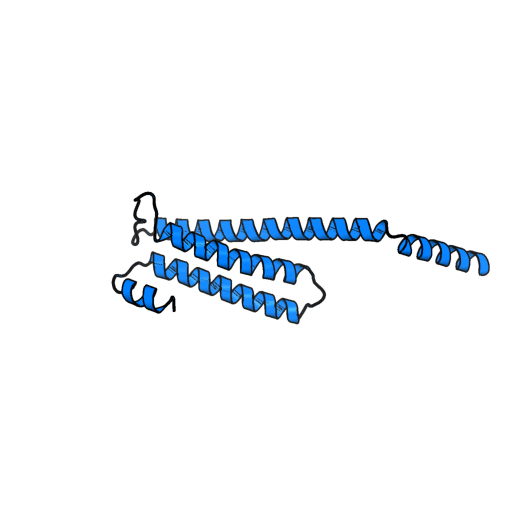405 24.984 1.00 80.62 119 LYS A N 1
ATOM 955 C CA . LYS A 1 119 ? -12.485 8.388 26.433 1.00 80.62 119 LYS A CA 1
ATOM 956 C C . LYS A 1 119 ? -12.810 9.731 27.100 1.00 80.62 119 LYS A C 1
ATOM 958 O O . LYS A 1 119 ? -13.288 9.728 28.230 1.00 80.62 119 LYS A O 1
ATOM 963 N N . ASP A 1 120 ? -12.570 10.838 26.400 1.00 82.31 120 ASP A N 1
ATOM 964 C CA . ASP A 1 120 ? -12.859 12.198 26.875 1.00 82.31 120 ASP A CA 1
ATOM 965 C C . ASP A 1 120 ? -14.327 12.625 26.639 1.00 82.31 120 ASP A C 1
ATOM 967 O O . ASP A 1 120 ? -14.699 13.760 26.940 1.00 82.31 120 ASP A O 1
ATOM 971 N N . SER A 1 121 ? -15.174 11.753 26.075 1.00 83.31 121 SER A N 1
ATOM 972 C CA . SER A 1 121 ? -16.569 12.078 25.765 1.00 83.31 121 SER A CA 1
ATOM 973 C C . SER A 1 121 ? -17.421 12.197 27.041 1.00 83.31 121 SER A C 1
ATOM 975 O O . SER A 1 121 ? -17.403 11.272 27.860 1.00 83.31 121 SER A O 1
ATOM 977 N N . PRO A 1 122 ? -18.260 13.248 27.185 1.00 79.62 122 PRO A N 1
ATOM 978 C CA . PRO A 1 122 ? -19.188 13.403 28.313 1.00 79.62 122 PRO A CA 1
ATOM 979 C C . PRO A 1 122 ? -20.104 12.191 28.525 1.00 79.62 122 PRO A C 1
ATOM 981 O O . PRO A 1 122 ? -20.464 11.874 29.653 1.00 79.62 122 PRO A O 1
ATOM 984 N N . SER A 1 123 ? -20.437 11.459 27.456 1.00 80.94 123 SER A N 1
ATOM 985 C CA . SER A 1 123 ? -21.228 10.221 27.521 1.00 80.94 123 SER A CA 1
ATOM 986 C C . SER A 1 123 ? -20.614 9.158 28.435 1.00 80.94 123 SER A C 1
ATOM 988 O O . SER A 1 123 ? -21.337 8.429 29.111 1.00 80.94 123 SER A O 1
ATOM 990 N N . GLN A 1 124 ? -19.282 9.068 28.479 1.00 84.94 124 GLN A N 1
ATOM 991 C CA . GLN A 1 124 ? -18.597 8.118 29.347 1.00 84.94 124 GLN A CA 1
ATOM 992 C C . GLN A 1 124 ? -18.639 8.562 30.814 1.00 84.94 124 GLN A C 1
ATOM 994 O O . GLN A 1 124 ? -18.680 7.713 31.704 1.00 84.94 124 GLN A O 1
ATOM 999 N N . ASP A 1 125 ? -18.685 9.868 31.071 1.00 85.62 125 ASP A N 1
ATOM 1000 C CA . ASP A 1 125 ? -18.860 10.413 32.416 1.00 85.62 125 ASP A CA 1
ATOM 1001 C C . ASP A 1 125 ? -20.276 10.142 32.947 1.00 85.62 125 ASP A C 1
ATOM 1003 O O . ASP A 1 125 ? -20.424 9.581 34.031 1.00 85.62 125 ASP A O 1
ATOM 1007 N N . TYR A 1 126 ? -21.313 10.376 32.130 1.00 86.19 126 TYR A N 1
ATOM 1008 C CA . TYR A 1 126 ? -22.699 10.030 32.480 1.00 86.19 126 TYR A CA 1
ATOM 1009 C C . TYR A 1 126 ? -22.863 8.547 32.835 1.00 86.19 126 TYR A C 1
ATOM 1011 O O . TYR A 1 126 ? -23.435 8.237 33.875 1.00 86.19 126 TYR A O 1
ATOM 1019 N N . SER A 1 127 ? -22.287 7.634 32.042 1.00 86.12 127 SER A N 1
ATOM 1020 C CA . SER A 1 127 ? -22.362 6.190 32.327 1.00 86.12 127 SER A CA 1
ATOM 1021 C C . SER A 1 127 ? -21.711 5.798 33.660 1.00 86.12 127 SER A C 1
ATOM 1023 O O . SER A 1 127 ? -22.174 4.886 34.346 1.00 86.12 127 SER A O 1
ATOM 1025 N N . LYS A 1 128 ? -20.644 6.507 34.061 1.00 88.12 128 LYS A N 1
ATOM 1026 C CA . LYS A 1 128 ? -20.000 6.292 35.359 1.00 88.12 128 LYS A CA 1
ATOM 1027 C C . LYS A 1 128 ? -20.879 6.815 36.481 1.00 88.12 128 LYS A C 1
ATOM 1029 O O . LYS A 1 128 ? -21.092 6.083 37.441 1.00 88.12 128 LYS A O 1
ATOM 1034 N N . VAL A 1 129 ? -21.396 8.037 36.359 1.00 91.12 129 VAL A N 1
ATOM 1035 C CA . VAL A 1 129 ? -22.278 8.640 37.369 1.00 91.12 129 VAL A CA 1
ATOM 1036 C C . VAL A 1 129 ? -23.527 7.784 37.579 1.00 91.12 129 VAL A C 1
ATOM 1038 O O . VAL A 1 129 ? -23.867 7.478 38.718 1.00 91.12 129 VAL A O 1
ATOM 1041 N N . GLU A 1 130 ? -24.147 7.315 36.498 1.00 93.12 130 GLU A N 1
ATOM 1042 C CA . GLU A 1 130 ? -25.298 6.411 36.542 1.00 93.12 130 GLU A CA 1
ATOM 1043 C C . GLU A 1 130 ? -24.953 5.104 37.273 1.00 93.12 130 GLU A C 1
ATOM 1045 O O . GLU A 1 130 ? -25.625 4.748 38.241 1.00 93.12 130 GLU A O 1
ATOM 1050 N N . SER A 1 131 ? -23.837 4.449 36.924 1.00 91.44 131 SER A N 1
ATOM 1051 C CA . SER A 1 131 ? -23.394 3.234 37.627 1.00 91.44 131 SER A CA 1
ATOM 1052 C C . SER A 1 131 ? -23.131 3.457 39.123 1.00 91.44 131 SER A C 1
ATOM 1054 O O . SER A 1 131 ? -23.436 2.587 39.931 1.00 91.44 131 SER A O 1
ATOM 1056 N N . GLN A 1 132 ? -22.601 4.622 39.515 1.00 93.12 132 GLN A N 1
ATOM 1057 C CA . GLN A 1 132 ? -22.377 4.966 40.923 1.00 93.12 132 GLN A CA 1
ATOM 1058 C C . GLN A 1 132 ? -23.695 5.212 41.666 1.00 93.12 132 GLN A C 1
ATOM 1060 O O . GLN A 1 132 ? -23.810 4.824 42.824 1.00 93.12 132 GLN A O 1
ATOM 1065 N N . SER A 1 133 ? -24.683 5.829 41.010 1.00 91.75 133 SER A N 1
ATOM 1066 C CA . SER A 1 133 ? -25.999 6.071 41.612 1.00 91.75 133 SER A CA 1
ATOM 1067 C C . SER A 1 133 ? -26.769 4.778 41.881 1.00 91.75 133 SER A C 1
ATOM 1069 O O . SER A 1 133 ? -27.327 4.630 42.962 1.00 91.75 133 SER A O 1
ATOM 1071 N N . LEU A 1 134 ? -26.712 3.809 40.962 1.00 94.44 134 LEU A N 1
ATOM 1072 C CA . LEU A 1 134 ? -27.356 2.505 41.135 1.00 94.44 134 LEU A CA 1
ATOM 1073 C C . LEU A 1 134 ? -26.743 1.726 42.306 1.00 94.44 134 LEU A C 1
ATOM 1075 O O . LEU A 1 134 ? -27.464 1.216 43.153 1.00 94.44 134 LEU A O 1
ATOM 1079 N N . LEU A 1 135 ? -25.410 1.717 42.412 1.00 94.50 135 LEU A N 1
ATOM 1080 C CA . LEU A 1 135 ? -24.710 1.058 43.520 1.00 94.50 135 LEU A CA 1
ATOM 1081 C C . LEU A 1 135 ? -24.996 1.703 44.884 1.00 94.50 135 LEU A C 1
ATOM 1083 O O . LEU A 1 135 ? -24.928 1.024 45.902 1.00 94.50 135 LEU A O 1
ATOM 1087 N N . ALA A 1 136 ? -25.279 3.007 44.914 1.00 92.56 136 ALA A N 1
ATOM 1088 C CA . ALA A 1 136 ? -25.634 3.718 46.138 1.00 92.56 136 ALA A CA 1
ATOM 1089 C C . ALA A 1 136 ? -27.085 3.461 46.581 1.00 92.56 136 ALA A C 1
ATOM 1091 O O . ALA A 1 136 ? -27.388 3.634 47.755 1.00 92.56 136 ALA A O 1
ATOM 1092 N N . GLU A 1 137 ? -27.969 3.070 45.661 1.00 93.75 137 GLU A N 1
ATOM 1093 C CA . GLU A 1 137 ? -29.371 2.739 45.949 1.00 93.75 137 GLU A CA 1
ATOM 1094 C C . GLU A 1 137 ? -29.537 1.276 46.410 1.00 93.75 137 GLU A C 1
ATOM 1096 O O . GLU A 1 137 ? -30.496 0.945 47.104 1.00 93.75 137 GLU A O 1
ATOM 1101 N N . GLU A 1 138 ? -28.576 0.409 46.064 1.00 92.56 138 GLU A N 1
ATOM 1102 C CA . GLU A 1 138 ? -28.514 -1.000 46.484 1.00 92.56 138 GLU A CA 1
ATOM 1103 C C . GLU A 1 138 ? -27.788 -1.240 47.829 1.00 92.56 138 GLU A C 1
ATOM 1105 O O . GLU A 1 138 ? -27.834 -2.361 48.343 1.00 92.56 138 GLU A O 1
ATOM 1110 N N . ALA A 1 139 ? -27.111 -0.228 48.391 1.00 81.12 139 ALA A N 1
ATOM 1111 C CA . ALA A 1 139 ? -26.319 -0.306 49.630 1.00 81.12 139 ALA A CA 1
ATOM 1112 C C . ALA A 1 139 ? -27.072 0.225 50.861 1.00 81.12 139 ALA A C 1
ATOM 1114 O O . ALA A 1 139 ? -26.931 -0.399 51.941 1.00 81.12 139 ALA A O 1
#

Secondary structure (DSSP, 8-state):
--HHHHHHH-TT--HHHHHHHHHHHHHHHHHHHHHHHHHH-TT-HHHHHHHHHHHHHHHHHHHHHHHHHS-TTS----TT-HHHHHHHHHHHHHHHHHHHHHHHHHHHHHHHHHHHHHHT-HHHHHHHHHHHHHHHH--

Organism: Lepeophtheirus salmonis (NCBI:txid72036)

Sequence (139 aa):
MEGVLFSWHLMGRTQLDIQVHSLLIYAVGASILSTVFEMIFEKEFVFLVLRCSMIILQGTWFWQIGFILYSPFGTLWKQEGHQETLIVSMLFTWHVAGIVLGASILGLASFTKVKARYKDSPSQDYSKVESQSLLAEEA

Foldseek 3Di:
DVVVVVVVVPPPDFPQLVLLVVLLVVLVVQLVVLVVVCVVCVPDVLSVLSNVLSVCLNVVSVVVVCCLCDPPVPPNDPRPDPVSSVVVVVVSVVSSVVSSVVSVVVSVVVVVVVVVVVVVDVVVVVVVVVVVVVVVVVD

pLDDT: mean 79.18, std 12.06, range [48.94, 94.5]